Protein AF-A0AAV3Y5U9-F1 (afdb_monomer_lite)

Structure (mmCIF, N/CA/C/O backbone):
data_AF-A0AAV3Y5U9-F1
#
_entry.id   AF-A0AAV3Y5U9-F1
#
loop_
_atom_site.group_PDB
_atom_site.id
_atom_site.type_symbol
_atom_site.label_atom_id
_atom_site.label_alt_id
_atom_site.label_comp_id
_atom_site.label_asym_id
_atom_site.label_entity_id
_atom_site.label_seq_id
_atom_site.pdbx_PDB_ins_code
_atom_site.Cartn_x
_atom_site.Cartn_y
_atom_site.Cartn_z
_atom_site.occupancy
_atom_site.B_iso_or_equiv
_atom_site.auth_seq_id
_atom_site.auth_comp_id
_atom_site.auth_asym_id
_atom_site.auth_atom_id
_atom_site.pdbx_PDB_model_num
ATOM 1 N N . MET A 1 1 ? -0.707 -4.998 -16.650 1.00 62.34 1 MET A N 1
ATOM 2 C CA . MET A 1 1 ? 0.701 -4.678 -16.333 1.00 62.34 1 MET A CA 1
ATOM 3 C C . MET A 1 1 ? 1.429 -4.745 -17.648 1.00 62.34 1 MET A C 1
ATOM 5 O O . MET A 1 1 ? 1.218 -5.742 -18.320 1.00 62.34 1 MET A O 1
ATOM 9 N N . ALA A 1 2 ? 2.191 -3.718 -18.027 1.00 69.81 2 ALA A N 1
ATOM 10 C CA . ALA A 1 2 ? 3.067 -3.864 -19.181 1.00 69.81 2 ALA A CA 1
ATOM 11 C C . ALA A 1 2 ? 4.055 -4.986 -18.851 1.00 69.81 2 ALA A C 1
ATOM 13 O O . ALA A 1 2 ? 4.774 -4.901 -17.854 1.00 69.81 2 ALA A O 1
ATOM 14 N N . THR A 1 3 ? 3.999 -6.077 -19.598 1.00 79.75 3 THR A N 1
ATOM 15 C CA . THR A 1 3 ? 4.967 -7.163 -19.458 1.00 79.75 3 THR A CA 1
ATOM 16 C C . THR A 1 3 ? 6.299 -6.715 -20.052 1.00 79.75 3 THR A C 1
ATOM 18 O O . THR A 1 3 ? 6.345 -5.851 -20.929 1.00 79.75 3 THR A O 1
ATOM 21 N N . MET A 1 4 ? 7.404 -7.296 -19.584 1.00 75.50 4 MET A N 1
ATOM 22 C CA . MET A 1 4 ? 8.738 -7.020 -20.129 1.00 75.50 4 MET A CA 1
ATOM 23 C C . MET A 1 4 ? 8.771 -7.186 -21.661 1.00 75.50 4 MET A C 1
ATOM 25 O O . MET A 1 4 ? 9.393 -6.395 -22.365 1.00 75.50 4 MET A O 1
ATOM 29 N N . GLU A 1 5 ? 8.007 -8.146 -22.185 1.00 81.06 5 GLU A N 1
ATOM 30 C CA . GLU A 1 5 ? 7.831 -8.372 -23.620 1.00 81.06 5 GLU A CA 1
ATOM 31 C C . GLU A 1 5 ? 7.119 -7.222 -24.345 1.00 81.06 5 GLU A C 1
ATOM 33 O O . GLU A 1 5 ? 7.472 -6.899 -25.477 1.00 81.06 5 GLU A O 1
ATOM 38 N N . GLU A 1 6 ? 6.135 -6.574 -23.720 1.00 84.69 6 GLU A N 1
ATOM 39 C CA . GLU A 1 6 ? 5.445 -5.416 -24.301 1.00 84.69 6 GLU A CA 1
ATOM 40 C C . GLU A 1 6 ? 6.348 -4.178 -24.351 1.00 84.69 6 GLU A C 1
ATOM 42 O O . GLU A 1 6 ? 6.268 -3.405 -25.305 1.00 84.69 6 GLU A O 1
ATOM 47 N N . 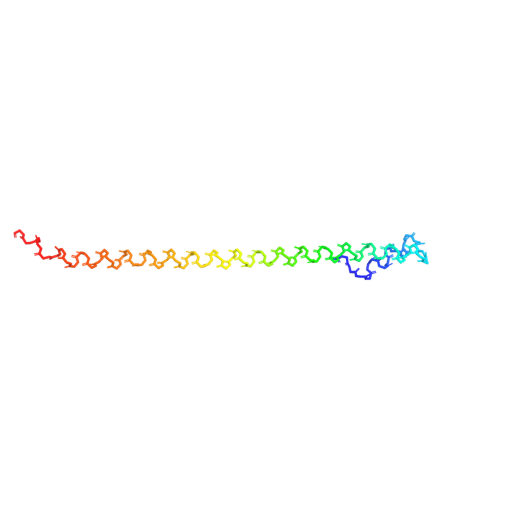ILE A 1 7 ? 7.248 -4.009 -23.377 1.00 85.06 7 ILE A N 1
ATOM 48 C CA . ILE A 1 7 ? 8.215 -2.898 -23.354 1.00 85.06 7 ILE A CA 1
ATOM 49 C C . ILE A 1 7 ? 9.252 -3.061 -24.468 1.00 85.06 7 ILE A C 1
ATOM 51 O O . ILE A 1 7 ? 9.536 -2.104 -25.190 1.00 85.06 7 ILE A O 1
ATOM 55 N N . VAL A 1 8 ? 9.764 -4.279 -24.664 1.00 86.50 8 VAL A N 1
ATOM 56 C CA . VAL A 1 8 ? 10.703 -4.578 -25.756 1.00 86.50 8 VAL A CA 1
ATOM 57 C C . VAL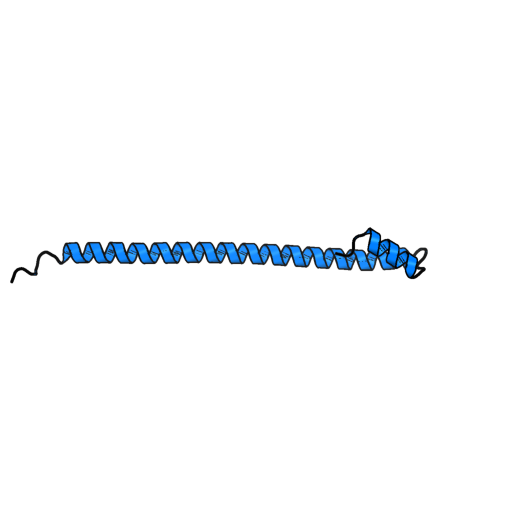 A 1 8 ? 10.028 -4.402 -27.118 1.00 86.50 8 VAL A C 1
ATOM 59 O O . VAL A 1 8 ? 10.572 -3.713 -27.979 1.00 86.50 8 VAL A O 1
ATOM 62 N N . LYS A 1 9 ? 8.800 -4.913 -27.292 1.00 90.62 9 LYS A N 1
ATOM 63 C CA . LYS A 1 9 ? 8.014 -4.705 -28.522 1.00 90.62 9 LYS A CA 1
ATOM 64 C C . LYS A 1 9 ? 7.766 -3.221 -28.804 1.00 90.62 9 LYS A C 1
ATOM 66 O O . LYS A 1 9 ? 7.829 -2.798 -29.953 1.00 90.62 9 LYS A O 1
ATOM 71 N N . LYS A 1 10 ? 7.520 -2.409 -27.773 1.00 88.94 10 LYS A N 1
ATOM 72 C CA . LYS A 1 10 ? 7.332 -0.959 -27.918 1.00 88.94 10 LYS A CA 1
ATOM 73 C C . LYS A 1 10 ? 8.621 -0.243 -28.328 1.00 88.94 10 LYS A C 1
ATOM 75 O O . LYS A 1 10 ? 8.567 0.645 -29.175 1.00 88.94 10 LYS A O 1
ATOM 80 N N . ALA A 1 11 ? 9.766 -0.644 -27.779 1.00 89.19 11 ALA A N 1
ATOM 81 C CA . ALA A 1 11 ? 11.065 -0.119 -28.196 1.00 89.19 11 ALA A CA 1
ATOM 82 C C . ALA A 1 11 ? 11.347 -0.423 -29.679 1.00 89.19 11 ALA A C 1
ATOM 84 O O . ALA A 1 11 ? 11.828 0.446 -30.409 1.00 89.19 11 ALA A O 1
ATOM 85 N N . ASP A 1 12 ? 10.980 -1.627 -30.128 1.00 88.19 12 ASP A N 1
ATOM 86 C CA . ASP A 1 12 ? 11.135 -2.053 -31.521 1.00 88.19 12 ASP A CA 1
ATOM 87 C C . ASP A 1 12 ? 10.185 -1.287 -32.464 1.00 88.19 12 ASP A C 1
ATOM 89 O O . ASP A 1 12 ? 10.603 -0.872 -33.544 1.00 88.19 12 ASP A O 1
ATOM 93 N N . LEU A 1 13 ? 8.946 -1.007 -32.036 1.00 89.25 13 LEU A N 1
ATOM 94 C CA . LEU A 1 13 ? 7.983 -0.176 -32.780 1.00 89.25 13 LEU A CA 1
ATOM 95 C C . LEU A 1 13 ? 8.431 1.284 -32.931 1.00 89.25 13 LEU A C 1
ATOM 97 O O . LEU A 1 13 ? 8.153 1.912 -33.950 1.00 89.25 13 LEU A O 1
ATOM 101 N N . LEU A 1 14 ?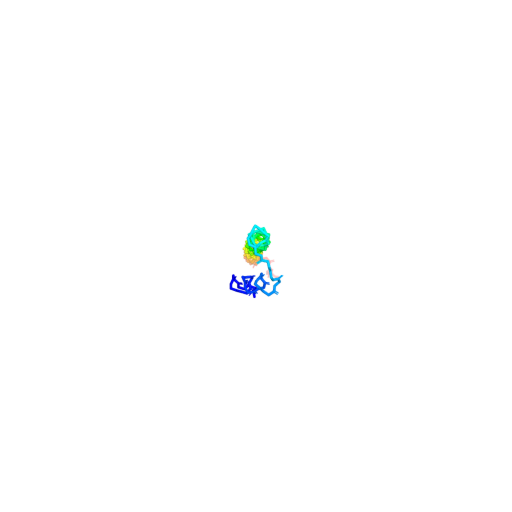 9.126 1.825 -31.931 1.00 87.75 14 LEU A N 1
ATOM 102 C CA . LEU A 1 14 ? 9.686 3.179 -31.973 1.00 87.75 14 LEU A CA 1
ATOM 103 C C . LEU A 1 14 ? 10.978 3.259 -32.799 1.00 87.75 14 LEU A C 1
ATOM 105 O O . LEU A 1 14 ? 11.512 4.347 -33.008 1.00 87.75 14 LEU A O 1
ATOM 109 N N . GLY A 1 15 ? 11.489 2.121 -33.278 1.00 89.88 15 GLY A N 1
ATOM 110 C CA . GLY A 1 15 ? 12.699 2.062 -34.088 1.00 89.88 15 GLY A CA 1
ATOM 111 C C . GLY A 1 15 ? 13.972 2.409 -33.314 1.00 89.88 15 GLY A C 1
ATOM 112 O O . GLY A 1 15 ? 14.991 2.718 -33.936 1.00 89.88 15 GLY A O 1
ATOM 113 N N . TYR A 1 16 ? 13.948 2.363 -31.976 1.00 91.75 16 TYR A N 1
ATOM 114 C CA . TYR A 1 16 ? 15.152 2.580 -31.181 1.00 91.75 16 TYR A CA 1
ATOM 115 C C . TYR A 1 16 ? 16.157 1.454 -31.435 1.00 91.75 16 TYR A C 1
ATOM 117 O O . TYR A 1 16 ? 15.829 0.269 -31.377 1.00 91.75 16 TYR A O 1
ATOM 125 N N . ARG A 1 17 ? 17.411 1.821 -31.712 1.00 89.75 17 ARG A N 1
ATOM 126 C CA . ARG A 1 17 ? 18.515 0.884 -31.958 1.00 89.75 17 ARG A CA 1
ATOM 127 C C . ARG A 1 17 ? 19.760 1.314 -31.191 1.00 89.75 17 ARG A C 1
ATOM 129 O O . ARG A 1 17 ? 19.922 2.497 -30.896 1.00 89.75 17 ARG A O 1
ATOM 136 N N . GLY A 1 18 ? 20.630 0.347 -30.901 1.00 89.62 18 GLY A N 1
ATOM 137 C CA . GLY A 1 18 ? 21.888 0.575 -30.186 1.00 89.62 18 GLY A CA 1
ATOM 138 C C . GLY A 1 18 ? 21.667 1.232 -28.822 1.00 89.62 18 GLY A C 1
ATOM 139 O O . GLY A 1 18 ? 20.718 0.895 -28.115 1.00 89.62 18 GLY A O 1
ATOM 140 N N . GLU A 1 19 ? 22.504 2.214 -28.497 1.00 89.19 19 GLU A N 1
ATOM 141 C CA . GLU A 1 19 ? 22.519 2.909 -27.201 1.00 89.19 19 GLU A CA 1
ATOM 142 C C . GLU A 1 19 ? 21.161 3.523 -26.829 1.00 89.19 19 GLU A C 1
ATOM 144 O O . GLU A 1 19 ? 20.711 3.392 -25.694 1.00 89.19 19 GLU A O 1
ATOM 149 N N . LYS A 1 20 ? 20.426 4.087 -27.798 1.00 89.19 20 LYS A N 1
ATOM 150 C CA . LYS A 1 20 ? 19.094 4.672 -27.548 1.00 89.19 20 LYS A CA 1
ATOM 151 C C . LYS A 1 20 ? 18.060 3.635 -27.107 1.00 89.19 20 LYS A C 1
ATOM 153 O O . LYS A 1 20 ? 17.155 3.958 -26.341 1.00 89.19 20 LYS A O 1
ATOM 158 N N . ARG A 1 21 ? 18.176 2.389 -27.585 1.00 89.81 21 ARG A N 1
ATOM 159 C CA . ARG A 1 21 ? 17.303 1.283 -27.154 1.00 89.81 21 ARG A CA 1
ATOM 160 C C . ARG A 1 21 ? 17.620 0.897 -25.717 1.00 89.81 21 ARG A C 1
ATOM 162 O 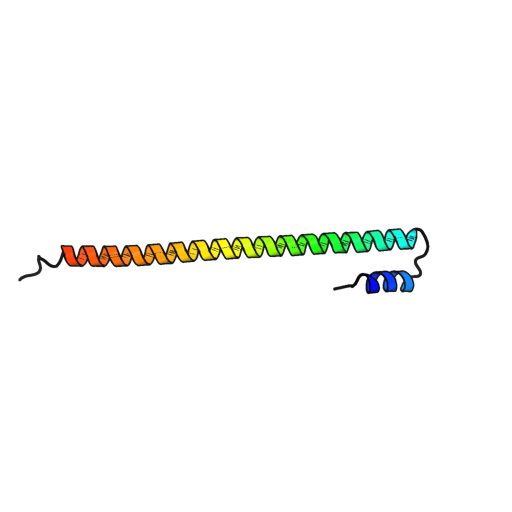O . ARG A 1 21 ? 16.701 0.682 -24.936 1.00 89.81 21 ARG A O 1
ATOM 169 N N . GLU A 1 22 ? 18.898 0.845 -25.360 1.00 89.19 22 GLU A N 1
ATOM 170 C CA . GLU A 1 22 ? 19.318 0.539 -23.993 1.00 89.19 22 GLU A CA 1
ATOM 171 C C . GLU A 1 22 ? 18.907 1.627 -23.005 1.00 89.19 22 GLU A C 1
ATOM 173 O O . GLU A 1 22 ? 18.408 1.306 -21.930 1.00 89.19 22 GLU A O 1
ATOM 178 N N . GLU A 1 23 ? 19.063 2.902 -23.363 1.00 92.62 23 GLU A N 1
ATOM 179 C CA . GLU A 1 23 ? 18.610 4.022 -22.533 1.00 92.62 23 GLU A CA 1
ATOM 180 C C . GLU A 1 23 ? 17.096 3.992 -22.320 1.00 92.62 23 GLU A C 1
ATOM 182 O O . GLU A 1 23 ? 16.638 4.102 -21.182 1.00 92.62 23 GLU A O 1
ATOM 187 N N . TYR A 1 24 ? 16.324 3.772 -23.389 1.00 91.81 24 TYR A N 1
ATOM 188 C CA . TYR A 1 24 ? 14.870 3.655 -23.305 1.00 91.81 24 TYR A CA 1
ATOM 189 C C . TYR A 1 24 ? 14.444 2.499 -22.395 1.00 91.81 24 TYR A C 1
ATOM 191 O O . TYR A 1 24 ? 13.645 2.684 -21.476 1.00 91.81 24 TYR A O 1
ATOM 199 N N . LEU A 1 25 ? 15.015 1.309 -22.607 1.00 89.19 25 LEU A N 1
ATOM 200 C CA . LEU A 1 25 ? 14.711 0.141 -21.786 1.00 89.19 25 LEU A CA 1
ATOM 201 C C . LEU A 1 25 ? 15.087 0.390 -20.322 1.00 89.19 25 LEU A C 1
ATOM 203 O O . LEU A 1 25 ? 14.268 0.134 -19.446 1.00 89.19 25 LEU A O 1
ATOM 207 N N . LYS A 1 26 ? 16.271 0.950 -20.040 1.00 92.62 26 LYS A N 1
ATOM 208 C CA . LYS A 1 26 ? 16.696 1.291 -18.671 1.00 92.62 26 LYS A CA 1
ATOM 209 C C . LYS A 1 26 ? 15.726 2.257 -17.990 1.00 92.62 26 LYS A C 1
ATOM 211 O O . LYS A 1 26 ? 15.413 2.064 -16.817 1.00 92.62 26 LYS A O 1
ATOM 216 N N . GLN A 1 27 ? 15.234 3.271 -18.702 1.00 92.44 27 GLN A N 1
ATOM 217 C CA . GLN A 1 27 ? 14.255 4.214 -18.156 1.00 92.44 27 GLN A CA 1
ATOM 218 C C . GLN A 1 27 ? 12.923 3.532 -17.832 1.00 92.44 27 GLN A C 1
ATOM 220 O O . GLN A 1 27 ? 12.400 3.700 -16.731 1.00 92.44 27 GLN A O 1
ATOM 225 N N . GLU A 1 28 ? 12.389 2.734 -18.756 1.00 90.06 28 GLU A N 1
ATOM 226 C CA . GLU A 1 28 ? 11.122 2.024 -18.551 1.00 90.06 28 GLU A CA 1
ATOM 227 C C . GLU A 1 28 ? 11.228 0.972 -17.434 1.00 90.06 28 GLU A C 1
ATOM 229 O O . GLU A 1 28 ? 10.319 0.858 -16.610 1.00 90.06 28 GLU A O 1
ATOM 234 N N . PHE A 1 29 ? 12.352 0.253 -17.337 1.00 89.00 29 PHE A N 1
ATOM 235 C CA . PHE A 1 29 ? 12.605 -0.688 -16.241 1.00 89.00 29 PHE A CA 1
ATOM 236 C C . PHE A 1 29 ? 12.669 0.012 -14.888 1.00 89.00 29 PHE A C 1
ATOM 238 O O . PHE A 1 29 ? 11.997 -0.419 -13.954 1.00 89.00 29 PHE A O 1
ATOM 245 N N . LYS A 1 30 ? 13.394 1.131 -14.791 1.00 93.56 30 LYS A N 1
ATOM 246 C CA . LYS A 1 30 ? 13.462 1.907 -13.549 1.00 93.56 30 LYS A CA 1
ATOM 247 C C . LYS A 1 30 ? 12.075 2.379 -13.103 1.00 93.56 30 LYS A C 1
ATOM 249 O O . LYS A 1 30 ? 11.720 2.268 -11.934 1.00 93.56 30 LYS A O 1
ATOM 254 N N . LEU A 1 31 ? 11.254 2.853 -14.041 1.00 92.25 31 LEU A N 1
ATOM 255 C CA . LEU A 1 31 ? 9.878 3.262 -13.748 1.00 92.25 31 LEU A CA 1
ATOM 256 C C . LEU A 1 31 ? 8.997 2.092 -13.290 1.00 92.25 31 LEU A C 1
ATOM 258 O O . LEU A 1 31 ? 8.086 2.291 -12.481 1.00 92.25 31 LEU A O 1
ATOM 262 N N . LEU A 1 32 ? 9.225 0.884 -13.809 1.00 89.06 32 LEU A N 1
ATOM 263 C CA . LEU A 1 32 ? 8.531 -0.313 -13.340 1.00 89.06 32 LEU A CA 1
ATOM 264 C C . LEU A 1 32 ? 8.953 -0.707 -11.926 1.00 89.06 32 LEU A C 1
ATOM 266 O O . LEU A 1 32 ? 8.071 -0.972 -11.109 1.00 89.06 32 LEU A O 1
ATOM 270 N N . GLU A 1 33 ? 10.254 -0.713 -11.636 1.00 90.75 33 GLU A N 1
ATOM 271 C CA . GLU A 1 33 ? 10.783 -1.009 -10.300 1.00 90.75 33 GLU A CA 1
ATOM 272 C C . GLU A 1 33 ? 10.214 -0.036 -9.265 1.00 90.75 33 GLU A C 1
ATOM 274 O O . GLU A 1 33 ? 9.583 -0.469 -8.303 1.00 90.75 33 GLU A O 1
ATOM 279 N N . GLU A 1 34 ? 10.273 1.274 -9.525 1.00 93.50 34 GLU A N 1
ATOM 280 C CA . GLU A 1 34 ? 9.711 2.292 -8.625 1.00 93.50 34 GLU A CA 1
ATOM 281 C C . GLU A 1 34 ? 8.200 2.101 -8.387 1.00 93.50 34 GLU A C 1
ATOM 283 O O . GLU A 1 34 ? 7.680 2.341 -7.292 1.00 93.50 34 GLU A O 1
ATOM 288 N N . ARG A 1 35 ? 7.448 1.677 -9.410 1.00 91.62 35 ARG A N 1
ATOM 289 C CA . ARG A 1 35 ? 6.013 1.377 -9.265 1.00 91.62 35 ARG A CA 1
ATOM 290 C C . ARG A 1 35 ? 5.774 0.112 -8.450 1.00 91.62 35 ARG A C 1
ATOM 292 O O . ARG A 1 35 ? 4.796 0.060 -7.701 1.00 91.62 35 ARG A O 1
ATOM 299 N N . GLN A 1 36 ? 6.619 -0.900 -8.613 1.00 91.81 36 GLN A N 1
ATOM 300 C CA . GLN A 1 36 ? 6.527 -2.148 -7.869 1.00 91.81 36 GLN A CA 1
ATOM 301 C C . GLN A 1 36 ? 6.855 -1.926 -6.391 1.00 91.81 36 GLN A C 1
ATOM 303 O O . GLN A 1 36 ? 6.077 -2.359 -5.542 1.00 91.81 36 GLN A O 1
ATOM 308 N N . GLU A 1 37 ? 7.907 -1.165 -6.088 1.00 93.38 37 GLU A N 1
ATOM 309 C CA . GLU A 1 37 ? 8.272 -0.773 -4.723 1.00 93.38 37 GLU A CA 1
ATOM 310 C C . GLU A 1 37 ? 7.142 0.001 -4.040 1.00 93.38 37 GLU A C 1
ATOM 312 O O . GLU A 1 37 ? 6.706 -0.372 -2.951 1.00 93.38 37 GLU A O 1
ATOM 317 N N . LYS A 1 38 ? 6.569 1.013 -4.708 1.00 94.81 38 LYS A N 1
ATOM 318 C CA . LYS A 1 38 ? 5.423 1.769 -4.170 1.00 94.81 38 LYS A CA 1
ATOM 319 C C . LYS A 1 38 ? 4.211 0.885 -3.897 1.00 94.81 38 LYS A C 1
ATOM 321 O O . LYS A 1 38 ? 3.492 1.100 -2.921 1.00 94.81 38 LYS A O 1
ATOM 326 N N . LYS A 1 39 ? 3.951 -0.100 -4.762 1.00 94.62 39 LYS A N 1
ATOM 327 C CA . LYS A 1 39 ? 2.846 -1.045 -4.572 1.00 94.62 39 LYS A CA 1
ATOM 328 C C . LYS A 1 39 ? 3.099 -1.942 -3.362 1.00 94.62 39 LYS A C 1
ATOM 330 O O . LYS A 1 39 ? 2.182 -2.153 -2.571 1.00 94.62 39 LYS A O 1
ATOM 335 N N . GLU A 1 40 ? 4.320 -2.444 -3.214 1.00 93.81 40 GLU A N 1
ATOM 336 C CA . GLU A 1 40 ? 4.699 -3.273 -2.075 1.00 93.81 40 GLU A CA 1
ATOM 337 C C . GLU A 1 40 ? 4.649 -2.481 -0.762 1.00 93.81 40 GLU A C 1
ATOM 339 O O . GLU A 1 40 ? 4.105 -2.963 0.232 1.00 93.81 40 GLU A O 1
ATOM 344 N N . GLU A 1 41 ? 5.125 -1.236 -0.757 1.00 94.00 41 GLU A N 1
ATOM 345 C CA . GLU A 1 41 ? 5.045 -0.348 0.401 1.00 94.00 41 GLU A CA 1
ATOM 346 C C . GLU A 1 41 ? 3.589 -0.052 0.788 1.00 94.00 41 GLU A C 1
ATOM 348 O O . GLU A 1 41 ? 3.213 -0.181 1.956 1.00 94.00 41 GLU A O 1
ATOM 353 N N . ALA A 1 42 ? 2.733 0.261 -0.190 1.00 94.88 42 ALA A N 1
ATOM 354 C CA . ALA A 1 42 ? 1.308 0.476 0.046 1.00 94.88 42 ALA A CA 1
ATOM 355 C C . ALA A 1 42 ? 0.621 -0.778 0.611 1.00 94.88 42 ALA A C 1
ATOM 357 O O . ALA A 1 42 ? -0.218 -0.681 1.511 1.00 94.88 42 ALA A O 1
ATOM 358 N N . GLU A 1 43 ? 0.990 -1.966 0.125 1.00 94.38 43 GLU A N 1
ATOM 359 C CA . GLU A 1 43 ? 0.464 -3.226 0.641 1.00 94.38 43 GLU A CA 1
ATOM 360 C C . GLU A 1 43 ? 0.926 -3.491 2.082 1.00 94.38 43 GLU A C 1
ATOM 362 O O . GLU A 1 43 ? 0.116 -3.888 2.926 1.00 94.38 43 GLU A O 1
ATOM 367 N N . ARG A 1 44 ? 2.196 -3.214 2.399 1.00 94.19 44 ARG A N 1
ATOM 368 C CA . ARG A 1 44 ? 2.729 -3.314 3.766 1.00 94.19 44 ARG A CA 1
ATOM 369 C C . ARG A 1 44 ? 1.998 -2.365 4.717 1.00 94.19 44 ARG A C 1
ATOM 371 O O . ARG A 1 44 ? 1.506 -2.815 5.751 1.00 94.19 44 ARG A O 1
ATOM 378 N N . GLN A 1 45 ? 1.820 -1.101 4.334 1.00 94.56 45 GLN A N 1
ATOM 379 C CA . GLN A 1 45 ? 1.070 -0.127 5.134 1.00 94.56 45 GLN A CA 1
ATOM 380 C C . GLN A 1 45 ? -0.395 -0.545 5.337 1.00 94.56 45 GLN A C 1
ATOM 382 O O . GLN A 1 45 ? -0.950 -0.380 6.426 1.00 94.56 45 GLN A O 1
ATOM 387 N N . ALA A 1 46 ? -1.046 -1.098 4.309 1.00 94.88 46 ALA A N 1
ATOM 388 C CA . ALA A 1 46 ? -2.419 -1.584 4.421 1.00 94.88 46 ALA A CA 1
ATOM 389 C C . ALA A 1 46 ? -2.532 -2.768 5.396 1.00 94.88 46 ALA A C 1
ATOM 391 O O . ALA A 1 46 ? -3.477 -2.827 6.188 1.00 94.88 46 ALA A O 1
ATOM 392 N N . ARG A 1 47 ? -1.561 -3.690 5.374 1.00 94.44 47 ARG A N 1
ATOM 393 C CA . ARG A 1 47 ? -1.489 -4.820 6.312 1.00 94.44 47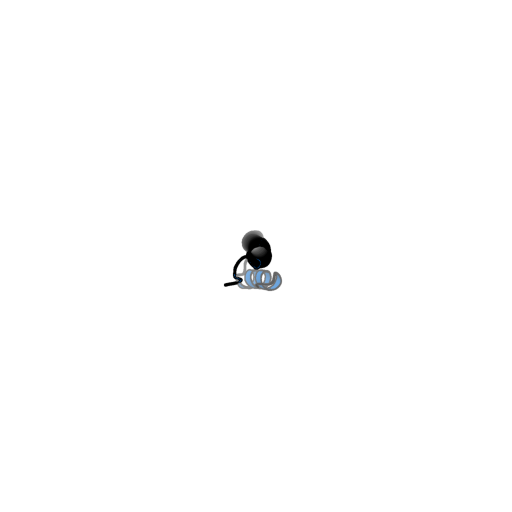 ARG A CA 1
ATOM 394 C C . ARG A 1 47 ? -1.262 -4.342 7.747 1.00 94.44 47 ARG A C 1
ATOM 396 O O . ARG A 1 47 ? -1.999 -4.772 8.632 1.00 94.44 47 ARG A O 1
ATOM 403 N N . GLU A 1 48 ? -0.334 -3.412 7.965 1.00 92.12 48 GLU A N 1
ATOM 404 C CA . GLU A 1 48 ? -0.050 -2.846 9.290 1.00 92.12 48 GLU A CA 1
ATOM 405 C C . GLU A 1 48 ? -1.278 -2.137 9.882 1.00 92.12 48 GLU A C 1
ATOM 407 O O . GLU A 1 48 ? -1.699 -2.439 11.001 1.00 92.12 48 GLU A O 1
ATOM 412 N N . LYS A 1 49 ? -1.946 -1.284 9.093 1.00 95.69 49 LYS A N 1
ATOM 413 C CA . LYS A 1 49 ? -3.182 -0.604 9.518 1.00 95.69 49 LYS A CA 1
ATOM 414 C C . LYS A 1 49 ? -4.309 -1.589 9.830 1.00 95.69 49 LYS A C 1
ATOM 416 O O . LYS A 1 49 ? -5.061 -1.386 10.786 1.00 95.69 49 LYS A O 1
ATOM 421 N N . LYS A 1 50 ? -4.438 -2.666 9.046 1.00 95.19 50 LYS A N 1
ATOM 422 C CA . LYS A 1 50 ? -5.436 -3.717 9.285 1.00 95.19 50 LYS A CA 1
ATOM 423 C C . LYS A 1 50 ? -5.153 -4.467 10.588 1.00 95.19 50 LYS A C 1
ATOM 425 O O . LYS A 1 50 ? -6.081 -4.702 11.364 1.00 95.19 50 LYS A O 1
ATOM 430 N N . GLU A 1 51 ? -3.893 -4.798 10.855 1.00 92.50 51 GLU A N 1
ATOM 431 C CA . GLU A 1 51 ? -3.499 -5.466 12.094 1.00 92.50 51 GLU A CA 1
ATOM 432 C C . GLU A 1 51 ? -3.709 -4.561 13.321 1.00 92.50 51 GLU A C 1
ATOM 434 O O . GLU A 1 51 ? -4.229 -5.006 14.352 1.00 92.50 51 GLU A O 1
ATOM 439 N N . GLU A 1 52 ? -3.381 -3.271 13.217 1.00 91.19 52 GLU A N 1
ATOM 440 C CA . GLU A 1 52 ? -3.605 -2.308 14.296 1.00 91.19 52 GLU A CA 1
ATOM 441 C C . GLU A 1 52 ? -5.102 -2.135 14.610 1.00 91.19 52 GLU A C 1
ATOM 443 O O . GLU A 1 52 ? -5.507 -2.161 15.783 1.00 91.19 52 GLU A O 1
ATOM 448 N N . ALA A 1 53 ? -5.944 -2.051 13.576 1.00 9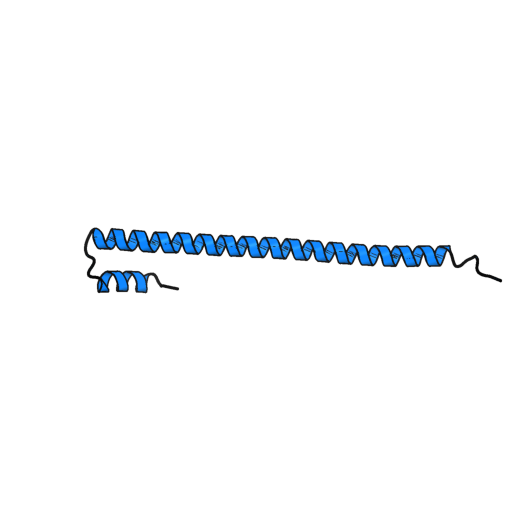3.62 53 ALA A N 1
ATOM 449 C CA . ALA A 1 53 ? -7.394 -1.986 13.728 1.00 93.62 53 ALA A CA 1
ATOM 450 C C . ALA A 1 53 ? -7.953 -3.237 14.432 1.00 93.62 53 ALA A C 1
ATOM 452 O O . ALA A 1 53 ? -8.737 -3.115 15.382 1.00 93.62 53 ALA A O 1
ATOM 453 N N . GLU A 1 54 ? -7.494 -4.435 14.052 1.00 93.31 54 GLU A N 1
ATOM 454 C CA . GLU A 1 54 ? -7.911 -5.692 14.685 1.00 93.31 54 GLU A CA 1
ATOM 455 C C . GLU A 1 54 ? -7.507 -5.742 16.171 1.00 93.31 54 GLU A C 1
ATOM 457 O O . GLU A 1 54 ? -8.297 -6.128 17.047 1.00 93.31 54 GLU A O 1
ATOM 462 N N . ARG A 1 55 ? -6.290 -5.286 16.502 1.00 95.25 55 ARG A N 1
ATOM 463 C CA . ARG A 1 55 ? -5.829 -5.169 17.896 1.00 95.25 55 ARG A CA 1
ATOM 464 C C . ARG A 1 55 ? -6.712 -4.206 18.692 1.00 95.25 55 ARG A C 1
ATOM 466 O O . ARG A 1 55 ? -7.062 -4.499 19.845 1.00 95.25 55 ARG A O 1
ATOM 473 N N . GLN A 1 56 ? -7.097 -3.070 18.111 1.00 93.94 56 GLN A N 1
ATOM 474 C CA . GLN A 1 56 ? -7.945 -2.089 18.787 1.00 93.94 56 GLN A CA 1
ATOM 475 C C . GLN A 1 56 ? -9.367 -2.624 19.022 1.00 93.94 56 GLN A C 1
ATOM 477 O O . GLN A 1 56 ? -9.926 -2.433 20.111 1.00 93.94 56 GLN A O 1
ATOM 482 N N . GLU A 1 57 ? -9.936 -3.353 18.061 1.00 91.88 57 GLU A N 1
ATOM 483 C CA . GLU A 1 57 ? -11.249 -3.987 18.203 1.00 91.88 57 GLU A CA 1
ATOM 484 C C . GLU A 1 57 ? -11.252 -5.037 19.327 1.00 91.88 57 GLU A C 1
ATOM 486 O O . GLU A 1 57 ? -12.110 -5.000 20.221 1.00 91.88 57 GLU A O 1
ATOM 491 N N . LYS A 1 58 ? -10.227 -5.903 19.380 1.00 94.44 58 LYS A N 1
ATOM 492 C CA . LYS A 1 58 ? -10.048 -6.880 20.470 1.00 94.44 58 LYS A CA 1
ATOM 493 C C . LYS A 1 58 ? -9.966 -6.195 21.839 1.00 94.44 58 LYS A C 1
ATOM 495 O O . LYS A 1 58 ? -10.624 -6.639 22.789 1.00 94.44 58 LYS A O 1
ATOM 500 N N . LYS A 1 59 ? -9.224 -5.083 21.959 1.00 95.12 59 LYS A N 1
ATOM 501 C CA . LYS A 1 59 ? -9.154 -4.281 23.200 1.00 95.12 59 LYS A CA 1
ATOM 502 C C . LYS A 1 59 ? -10.529 -3.724 23.594 1.00 95.12 59 LYS A C 1
ATOM 504 O O . LYS A 1 59 ? -10.925 -3.859 24.756 1.00 95.12 59 LYS A O 1
ATOM 509 N N . LYS A 1 60 ? -11.288 -3.147 22.651 1.00 95.75 60 LYS A N 1
ATOM 510 C CA . LYS A 1 60 ? -12.648 -2.623 22.900 1.00 95.75 60 LYS A CA 1
ATOM 511 C C . LYS A 1 60 ? -13.601 -3.732 23.368 1.00 95.75 60 LYS A C 1
ATOM 513 O O . LYS A 1 60 ? -14.326 -3.534 24.347 1.00 95.75 60 LYS A O 1
ATOM 518 N N . ARG A 1 61 ? -13.560 -4.918 22.745 1.00 94.56 61 ARG A N 1
ATOM 519 C CA . ARG A 1 61 ? -14.367 -6.087 23.147 1.00 94.56 61 ARG A CA 1
ATOM 520 C C . ARG A 1 61 ? -14.040 -6.542 24.572 1.00 94.56 61 ARG A C 1
ATOM 522 O O . ARG A 1 61 ? -14.960 -6.722 25.370 1.00 94.56 61 ARG A O 1
ATOM 529 N N . ARG A 1 62 ? -12.753 -6.648 24.931 1.00 94.44 62 ARG A N 1
ATOM 530 C CA . ARG A 1 62 ? -12.312 -6.994 26.300 1.00 94.44 62 ARG A CA 1
ATOM 531 C C . ARG A 1 62 ? -12.809 -5.984 27.340 1.00 94.44 62 ARG A C 1
ATOM 533 O O . ARG A 1 62 ? -13.385 -6.397 28.345 1.00 94.44 62 ARG A O 1
ATOM 540 N N . LYS A 1 63 ? -12.674 -4.675 27.080 1.00 95.62 63 LYS A N 1
ATOM 541 C CA . LYS A 1 63 ? -13.172 -3.621 27.987 1.00 95.62 63 LYS A CA 1
ATOM 542 C C . LYS A 1 63 ? -14.684 -3.727 28.214 1.00 95.62 63 LYS A C 1
ATOM 544 O O . LYS A 1 63 ? -15.122 -3.746 29.361 1.00 95.62 63 LYS A O 1
ATOM 549 N N . LYS A 1 64 ? -15.480 -3.876 27.145 1.00 96.50 64 LYS A N 1
ATOM 550 C CA . LYS A 1 64 ? -16.945 -4.044 27.251 1.00 96.50 64 LYS A CA 1
ATOM 551 C C . LYS A 1 64 ? -17.328 -5.263 28.100 1.00 96.50 64 LYS A C 1
ATOM 553 O O . LYS A 1 64 ? -18.262 -5.186 28.897 1.00 96.50 64 LYS A O 1
ATOM 558 N N . LEU A 1 65 ? -16.612 -6.379 27.950 1.00 94.56 65 LEU A N 1
ATOM 559 C CA . LEU A 1 65 ? -16.845 -7.587 28.747 1.00 94.56 65 LEU A CA 1
ATOM 560 C C . LEU A 1 65 ? -16.488 -7.386 30.226 1.00 94.56 65 LEU A C 1
ATOM 562 O O . LEU A 1 65 ? -17.268 -7.795 31.086 1.00 94.56 65 LEU A O 1
ATOM 566 N N . ASN A 1 66 ? -15.367 -6.726 30.529 1.00 94.94 66 ASN A N 1
ATOM 567 C CA . ASN A 1 66 ? -14.966 -6.438 31.909 1.00 94.94 66 ASN A CA 1
ATOM 568 C C . ASN A 1 66 ? -15.995 -5.556 32.622 1.00 94.94 66 ASN A C 1
ATOM 570 O O . ASN A 1 66 ? -16.459 -5.930 33.696 1.00 94.94 66 ASN A O 1
ATOM 574 N N . VAL A 1 67 ? -16.465 -4.487 31.972 1.00 96.12 67 VAL A N 1
ATOM 575 C CA . VAL A 1 67 ? -17.514 -3.612 32.526 1.00 96.12 67 VAL A CA 1
ATOM 576 C C . VAL A 1 67 ? -18.793 -4.398 32.841 1.00 96.12 67 VAL A C 1
ATOM 578 O O . VAL A 1 67 ? -19.391 -4.221 33.901 1.00 96.12 67 VAL A O 1
ATOM 581 N N . ARG A 1 68 ? -19.219 -5.312 31.955 1.00 94.69 68 ARG A N 1
ATOM 582 C CA . ARG A 1 68 ? -20.393 -6.171 32.208 1.00 94.69 68 ARG A CA 1
ATOM 583 C C . ARG A 1 68 ? -20.184 -7.094 33.413 1.00 94.69 68 ARG A C 1
ATOM 585 O O . ARG A 1 68 ? -21.108 -7.260 34.208 1.00 94.69 68 ARG A O 1
ATOM 592 N N . LYS A 1 69 ? -18.992 -7.685 33.558 1.00 95.69 69 LYS A N 1
ATOM 593 C CA . LYS A 1 69 ? -18.652 -8.539 34.708 1.00 95.69 69 LYS A CA 1
ATOM 594 C C . LYS A 1 69 ? -18.654 -7.743 36.014 1.00 95.69 69 LYS A C 1
ATOM 596 O O . LYS A 1 69 ? -19.231 -8.208 36.992 1.00 95.69 69 LYS A O 1
ATOM 601 N N . GLU A 1 70 ? -18.070 -6.548 36.030 1.00 92.50 70 GLU A N 1
ATOM 602 C CA . GLU A 1 70 ? -18.060 -5.681 37.215 1.00 92.50 70 GLU A CA 1
ATOM 603 C C . GLU A 1 70 ? -19.464 -5.236 37.617 1.00 92.50 70 GLU A C 1
ATOM 605 O O . GLU A 1 70 ? -19.828 -5.363 38.785 1.00 92.50 70 GLU A O 1
ATOM 610 N N . ARG A 1 71 ? -20.303 -4.825 36.655 1.00 90.31 71 ARG A N 1
ATOM 611 C CA . ARG A 1 71 ? -21.710 -4.489 36.927 1.00 90.31 71 ARG A CA 1
ATOM 612 C C . ARG A 1 71 ? -22.459 -5.645 37.591 1.00 90.31 71 ARG A C 1
ATOM 614 O O . ARG A 1 71 ? -23.123 -5.428 38.599 1.00 90.31 71 ARG A O 1
ATOM 621 N N . LYS A 1 72 ? -22.314 -6.877 37.084 1.00 89.31 72 LYS A N 1
ATOM 622 C CA . LYS A 1 72 ? -22.932 -8.064 37.706 1.00 89.31 72 LYS A CA 1
ATOM 623 C C . LYS A 1 72 ? -22.416 -8.312 39.127 1.00 89.31 72 LYS A C 1
ATOM 625 O O . LYS A 1 72 ? -23.219 -8.584 40.015 1.00 89.31 72 LYS A O 1
ATOM 630 N N . LYS A 1 73 ? -21.105 -8.172 39.361 1.00 91.19 73 LYS A N 1
ATOM 631 C CA . LYS A 1 73 ? -20.514 -8.299 40.706 1.00 91.19 73 LYS A CA 1
ATOM 632 C C . LYS A 1 73 ? -21.086 -7.266 41.682 1.00 91.19 73 LYS A C 1
ATOM 634 O O . LYS A 1 73 ? -21.383 -7.612 42.819 1.00 91.19 73 LYS A O 1
ATOM 639 N N . LEU A 1 74 ? -21.265 -6.018 41.248 1.00 87.88 74 LEU A N 1
ATOM 640 C CA . LEU A 1 74 ? -21.847 -4.960 42.079 1.00 87.88 74 LEU A CA 1
ATOM 641 C C . LEU A 1 74 ? -23.327 -5.209 42.390 1.00 87.88 74 LEU A C 1
ATOM 643 O O . LEU A 1 74 ? -23.740 -4.989 43.523 1.00 87.88 74 LEU A O 1
ATOM 647 N N . ILE A 1 75 ? -24.107 -5.703 41.423 1.00 86.19 75 ILE A N 1
ATOM 648 C CA . ILE A 1 75 ? -25.512 -6.080 41.650 1.00 86.19 75 ILE A CA 1
ATOM 649 C C . ILE A 1 75 ? -25.602 -7.200 42.693 1.00 86.19 75 ILE A C 1
ATOM 651 O O . ILE A 1 75 ? -26.368 -7.075 43.641 1.00 86.19 75 ILE A O 1
ATOM 655 N N . ALA A 1 76 ? -24.771 -8.242 42.585 1.00 84.19 76 ALA A N 1
ATOM 656 C CA . ALA A 1 76 ? -24.731 -9.325 43.571 1.00 84.19 76 ALA A CA 1
ATOM 657 C C . ALA A 1 76 ? -24.350 -8.829 44.979 1.00 84.19 76 ALA A C 1
ATOM 659 O O . ALA A 1 76 ? -24.919 -9.285 45.962 1.00 84.19 76 ALA A O 1
ATOM 660 N N . ARG A 1 77 ? -23.438 -7.849 45.076 1.00 83.06 77 ARG A N 1
ATOM 661 C CA . ARG A 1 77 ? -23.070 -7.210 46.352 1.00 83.06 77 ARG A CA 1
ATOM 662 C C . ARG A 1 77 ? -24.176 -6.316 46.931 1.00 83.06 77 ARG A C 1
ATOM 664 O O . ARG A 1 77 ? -24.270 -6.203 48.144 1.00 83.06 77 ARG A O 1
ATOM 671 N N . LYS A 1 78 ? -24.997 -5.672 46.093 1.00 73.94 78 LYS A N 1
ATOM 672 C CA . LYS A 1 78 ? -26.095 -4.776 46.520 1.00 73.94 78 LYS A CA 1
ATOM 673 C C . LYS A 1 78 ? -27.437 -5.492 46.732 1.00 73.94 78 LYS A C 1
ATOM 675 O O . LYS A 1 78 ? -28.337 -4.922 47.337 1.00 73.94 78 LYS A O 1
ATOM 680 N N . GLY A 1 79 ? -27.575 -6.737 46.277 1.00 63.69 79 GLY A N 1
ATOM 681 C CA . GLY A 1 79 ? -28.795 -7.547 46.380 1.00 63.69 79 GLY A CA 1
ATOM 682 C C . GLY A 1 79 ? -29.176 -8.025 47.789 1.00 63.69 79 GLY A C 1
ATOM 683 O O . GLY A 1 79 ? -30.064 -8.860 47.906 1.00 63.69 79 GLY A O 1
ATOM 684 N N . TRP A 1 80 ? -28.537 -7.518 48.848 1.00 60.91 80 TRP A N 1
ATOM 685 C CA . TRP A 1 80 ? -28.818 -7.854 50.254 1.00 60.91 80 TRP A CA 1
ATOM 686 C C . TRP A 1 80 ? -29.411 -6.693 51.072 1.00 60.91 80 TRP A C 1
ATOM 688 O O . TRP A 1 80 ? -29.420 -6.765 52.295 1.00 60.91 80 TRP A O 1
ATOM 698 N N . SER A 1 81 ? -29.928 -5.624 50.450 1.00 66.62 81 SER A N 1
ATOM 699 C CA . SER A 1 81 ? -30.565 -4.540 51.226 1.00 66.62 81 SER A CA 1
ATOM 700 C C . SER A 1 81 ? -31.884 -3.996 50.678 1.00 66.62 81 SER A C 1
ATOM 702 O O . SER A 1 81 ? -32.257 -2.882 51.030 1.00 66.62 81 SER A O 1
ATOM 704 N N . TRP A 1 82 ? -32.614 -4.752 49.853 1.00 57.28 82 TRP A N 1
ATOM 705 C CA . TRP A 1 82 ? -34.016 -4.453 49.513 1.00 57.28 82 TRP A CA 1
ATOM 706 C C . TRP A 1 82 ? -34.938 -5.572 50.030 1.00 57.28 82 TRP A C 1
ATOM 708 O O . TRP A 1 82 ? -35.683 -6.188 49.274 1.00 57.28 82 TRP A O 1
ATOM 718 N N . LYS A 1 83 ? -34.879 -5.857 51.338 1.00 56.16 83 LYS A N 1
ATOM 719 C CA . LYS A 1 83 ? -36.070 -6.328 52.057 1.00 56.16 83 LYS A CA 1
ATOM 720 C C . LYS A 1 83 ? -36.706 -5.085 52.673 1.00 56.16 83 LYS A C 1
ATOM 722 O O . LYS A 1 83 ? -36.122 -4.503 53.583 1.00 56.16 83 LYS A O 1
ATOM 727 N N . ARG A 1 84 ? -37.810 -4.637 52.070 1.00 57.22 84 ARG A N 1
ATOM 728 C CA . ARG A 1 84 ? -38.792 -3.799 52.762 1.00 57.22 84 ARG A CA 1
ATOM 729 C C . ARG A 1 84 ? -39.487 -4.643 53.820 1.00 57.22 84 ARG A C 1
ATOM 731 O O . ARG A 1 84 ? -39.667 -5.851 53.542 1.00 57.22 84 ARG A O 1
#

Foldseek 3Di:
DCDLVNQLVVLVVVVDDDPRSVVSSVVVVVVVVVVVVVVVVVVVVVVVVVVVVVVVVVVVVVVVVVVVVVVVVVCVVVVPPPPD

Sequence (84 aa):
MATMEEIVKKADLLGYRGEKREEYLKQEFKLLEERQEKKEEAERQAREKKEEAERQEKKKRRKKLNVRKERKKLIARKGWSWKR

Organism: NCBI:txid259542

pLDDT: mean 88.25, std 9.69, range [56.16, 96.5]

Radius of gyration: 31.21 Å; chains: 1; bounding box: 61×14×87 Å

Secondary structure (DSSP, 8-state):
---HHHHHHHHHHTT--THHHHHHHHHHHHHHHHHHHHHHHHHHHHHHHHHHHHHHHHHHHHHHHHHHHHHHHHHHHHTTS---